Protein AF-A0A956MFZ8-F1 (afdb_monomer_lite)

Structure (mmCIF, N/CA/C/O backbone):
data_AF-A0A956MFZ8-F1
#
_entry.id   AF-A0A956MFZ8-F1
#
loop_
_atom_site.group_PDB
_atom_site.id
_atom_site.type_symbol
_atom_site.label_atom_id
_atom_site.label_alt_id
_atom_site.label_comp_id
_atom_site.label_asym_id
_atom_site.label_entity_id
_atom_site.label_seq_id
_atom_site.pdbx_PDB_ins_code
_atom_site.Cartn_x
_atom_site.Cartn_y
_atom_site.Cartn_z
_atom_site.occupancy
_atom_site.B_iso_or_equiv
_atom_site.auth_seq_id
_atom_site.auth_comp_id
_atom_site.auth_asym_id
_atom_site.auth_atom_id
_atom_site.pdbx_PDB_model_num
ATOM 1 N N . MET A 1 1 ? -19.371 -1.764 12.939 1.00 69.44 1 MET A N 1
ATOM 2 C CA . MET A 1 1 ? -18.191 -0.882 13.065 1.00 69.44 1 MET A CA 1
ATOM 3 C C . MET A 1 1 ? -17.874 -0.373 11.673 1.00 69.44 1 MET A C 1
ATOM 5 O O . MET A 1 1 ? -17.917 -1.185 10.758 1.00 69.44 1 MET A O 1
ATOM 9 N N . ALA A 1 2 ? -17.682 0.933 11.490 1.00 89.38 2 ALA A N 1
ATOM 10 C CA . ALA A 1 2 ? -17.352 1.493 10.182 1.00 89.38 2 ALA A CA 1
ATOM 11 C C . ALA A 1 2 ? -15.855 1.295 9.879 1.00 89.38 2 ALA A C 1
ATOM 13 O O . ALA A 1 2 ? -15.021 1.357 10.787 1.00 89.38 2 ALA A O 1
ATOM 14 N N . ASN A 1 3 ? -15.523 1.039 8.613 1.00 95.94 3 ASN A N 1
ATOM 15 C CA . ASN A 1 3 ? -14.141 1.066 8.140 1.00 95.94 3 ASN A CA 1
ATOM 16 C C . ASN A 1 3 ? -13.747 2.524 7.864 1.00 95.94 3 ASN A C 1
ATOM 18 O O . ASN A 1 3 ? -14.490 3.238 7.196 1.00 95.94 3 ASN A O 1
ATOM 22 N N . ALA A 1 4 ? -12.582 2.950 8.351 1.00 96.00 4 ALA A N 1
ATOM 23 C CA . ALA A 1 4 ? -11.981 4.239 8.014 1.00 96.00 4 ALA A CA 1
ATOM 24 C C . ALA A 1 4 ? -11.273 4.207 6.650 1.00 96.00 4 ALA A C 1
ATOM 26 O O . ALA A 1 4 ? -11.239 5.214 5.950 1.00 96.00 4 ALA A O 1
ATOM 27 N N . ILE A 1 5 ? -10.723 3.052 6.262 1.00 95.94 5 ILE A N 1
ATOM 28 C CA . ILE A 1 5 ? -10.136 2.827 4.935 1.00 95.94 5 ILE A CA 1
ATOM 29 C C . ILE A 1 5 ? -10.657 1.493 4.413 1.00 95.94 5 ILE A C 1
ATOM 31 O O . ILE A 1 5 ? -10.628 0.492 5.133 1.00 95.94 5 ILE A O 1
ATOM 35 N N . GLN A 1 6 ? -11.116 1.473 3.165 1.00 96.75 6 GLN A N 1
ATOM 36 C CA . GLN A 1 6 ? -11.521 0.252 2.485 1.00 96.75 6 GLN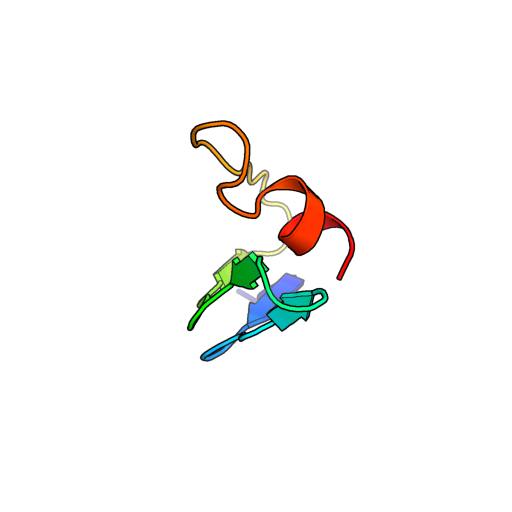 A CA 1
ATOM 37 C C . GLN A 1 6 ? -11.046 0.271 1.034 1.00 96.75 6 GLN A C 1
ATOM 39 O O . GLN A 1 6 ? -11.242 1.260 0.330 1.00 96.75 6 GLN A O 1
ATOM 44 N N . THR A 1 7 ? -10.442 -0.826 0.588 1.00 96.62 7 THR A N 1
ATOM 45 C CA . THR A 1 7 ? -10.068 -1.037 -0.815 1.00 96.62 7 THR A CA 1
ATOM 46 C C . THR A 1 7 ? -10.575 -2.390 -1.290 1.00 96.62 7 THR A C 1
ATOM 48 O O . THR A 1 7 ? -10.730 -3.325 -0.502 1.00 96.62 7 THR A O 1
ATOM 51 N N . THR A 1 8 ? -10.855 -2.487 -2.586 1.00 97.31 8 THR A N 1
ATOM 52 C CA . THR A 1 8 ? -11.216 -3.741 -3.250 1.00 97.31 8 THR A CA 1
ATOM 53 C C . THR A 1 8 ? -10.450 -3.813 -4.561 1.00 97.31 8 THR A C 1
ATOM 55 O O . THR A 1 8 ? -10.579 -2.909 -5.384 1.00 97.31 8 THR A O 1
ATOM 58 N N . ASP A 1 9 ? -9.626 -4.846 -4.715 1.00 97.19 9 ASP A N 1
ATOM 59 C CA . ASP A 1 9 ? -8.773 -5.113 -5.875 1.00 97.19 9 ASP A CA 1
ATOM 60 C C . ASP A 1 9 ? -7.912 -3.906 -6.309 1.00 97.19 9 ASP A C 1
ATOM 62 O O . ASP A 1 9 ? -7.721 -3.628 -7.497 1.00 97.19 9 ASP A O 1
ATOM 66 N N . LEU A 1 10 ? -7.378 -3.141 -5.343 1.00 96.00 10 LEU A N 1
ATOM 67 C CA . LEU A 1 10 ? -6.593 -1.947 -5.659 1.00 96.00 10 LEU A CA 1
ATOM 68 C C . LEU A 1 10 ? -5.312 -2.336 -6.401 1.00 96.00 10 LEU A C 1
ATOM 70 O O . LEU A 1 10 ? -4.388 -2.924 -5.834 1.00 96.00 10 LEU A O 1
ATOM 74 N N . THR A 1 11 ? 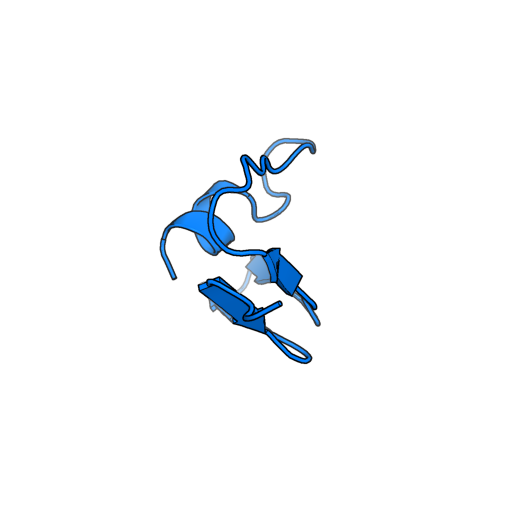-5.248 -1.937 -7.668 1.00 95.81 11 THR A N 1
ATOM 75 C CA . THR A 1 11 ? -4.091 -2.128 -8.538 1.00 95.81 11 THR A CA 1
ATOM 76 C C . THR A 1 11 ? -3.515 -0.776 -8.937 1.00 95.81 11 THR A C 1
ATOM 78 O O . THR A 1 11 ? -4.228 0.118 -9.387 1.00 95.81 11 THR A O 1
ATOM 81 N N . VAL A 1 12 ? -2.201 -0.629 -8.796 1.00 94.12 12 VAL A N 1
ATOM 82 C CA . VAL A 1 12 ? -1.467 0.597 -9.115 1.00 94.12 12 VAL A CA 1
ATOM 83 C C . VAL A 1 12 ? -0.265 0.246 -9.967 1.00 94.12 12 VAL A C 1
ATOM 85 O O . VAL A 1 12 ? 0.586 -0.524 -9.534 1.00 94.12 12 VAL A O 1
ATOM 88 N N . LYS A 1 13 ? -0.125 0.898 -11.122 1.00 94.69 13 LYS A N 1
ATOM 89 C CA . LYS A 1 13 ? 1.091 0.852 -11.943 1.00 94.69 13 LYS A CA 1
ATOM 90 C C . LYS A 1 13 ? 1.852 2.165 -11.853 1.00 94.69 13 LYS A C 1
ATOM 92 O O . LYS A 1 13 ? 1.275 3.227 -12.065 1.00 94.69 13 LYS A O 1
ATOM 97 N N . LEU A 1 14 ? 3.154 2.082 -11.583 1.00 91.19 14 LEU A N 1
ATOM 98 C CA . LEU A 1 14 ? 4.066 3.225 -11.622 1.00 91.19 14 LEU A CA 1
ATOM 99 C C . LEU A 1 14 ? 5.171 2.946 -12.641 1.00 91.19 14 LEU A C 1
ATOM 101 O O . LEU A 1 14 ? 6.041 2.100 -12.423 1.00 91.19 14 LEU A O 1
ATOM 105 N N . GLY A 1 15 ? 5.135 3.668 -13.761 1.00 90.88 15 GLY A N 1
ATOM 106 C CA . GLY A 1 15 ? 6.043 3.427 -14.880 1.00 90.88 15 GLY A CA 1
ATOM 107 C C . GLY A 1 15 ? 5.919 1.998 -15.423 1.00 90.88 15 GLY A C 1
ATOM 108 O O . GLY A 1 15 ? 4.832 1.426 -15.453 1.00 90.88 15 GLY A O 1
ATOM 109 N N . THR A 1 16 ? 7.039 1.423 -15.862 1.00 91.69 16 THR A N 1
ATOM 110 C CA . THR A 1 16 ? 7.086 0.083 -16.477 1.00 91.69 16 THR A CA 1
ATOM 111 C C . THR A 1 16 ? 7.461 -1.036 -15.510 1.00 91.69 16 THR A C 1
ATOM 113 O O . THR A 1 16 ? 7.285 -2.204 -15.841 1.00 91.69 16 THR A O 1
ATOM 116 N N . SER A 1 17 ? 8.016 -0.698 -14.345 1.00 88.25 17 SER A N 1
ATOM 117 C CA . SER A 1 17 ? 8.760 -1.658 -13.515 1.00 88.25 17 SER A CA 1
ATOM 118 C C . SER A 1 17 ? 8.119 -1.939 -12.158 1.00 88.25 17 SER A C 1
ATOM 120 O O . SER A 1 17 ? 8.606 -2.804 -11.435 1.00 88.25 17 SER A O 1
ATOM 122 N N . PHE A 1 18 ? 7.058 -1.218 -11.789 1.00 93.25 18 PHE A N 1
ATOM 123 C CA . PHE A 1 18 ? 6.377 -1.411 -10.514 1.00 93.25 18 PHE A CA 1
ATOM 124 C C . PHE A 1 18 ? 4.868 -1.540 -10.697 1.00 93.25 18 PHE A C 1
ATOM 126 O O . PHE A 1 18 ? 4.229 -0.715 -11.356 1.00 93.25 18 PHE A O 1
ATOM 133 N N . GLU A 1 19 ? 4.304 -2.547 -10.036 1.00 94.75 19 GLU A N 1
ATOM 134 C CA . GLU A 1 19 ? 2.869 -2.764 -9.963 1.00 94.75 19 GLU A CA 1
ATOM 135 C C . GLU A 1 19 ? 2.481 -3.295 -8.578 1.00 94.75 19 GLU A C 1
ATOM 137 O O . GLU A 1 19 ? 2.949 -4.354 -8.159 1.00 94.75 19 GLU A O 1
ATOM 142 N N . LEU A 1 20 ? 1.618 -2.564 -7.873 1.00 94.75 20 LEU A N 1
ATOM 143 C CA . LEU A 1 20 ? 0.820 -3.101 -6.771 1.00 94.75 20 LEU A CA 1
ATOM 144 C C . LEU A 1 20 ? -0.390 -3.789 -7.402 1.00 94.75 20 LEU A C 1
ATOM 146 O O . LEU A 1 20 ? -1.051 -3.168 -8.230 1.00 94.75 20 LEU A O 1
ATOM 150 N N . ARG A 1 21 ? -0.674 -5.040 -7.041 1.00 94.69 21 ARG A N 1
ATOM 151 C CA . ARG A 1 21 ? -1.751 -5.831 -7.651 1.00 94.69 21 ARG A CA 1
ATOM 152 C C . ARG A 1 21 ? -2.742 -6.283 -6.593 1.00 94.69 21 ARG A C 1
ATOM 154 O O . ARG A 1 21 ? -2.325 -6.943 -5.644 1.00 94.69 21 ARG A O 1
ATOM 161 N N . GLY A 1 22 ? -4.014 -5.957 -6.802 1.00 95.19 22 GLY A N 1
ATOM 162 C CA . GLY A 1 22 ? -5.144 -6.509 -6.058 1.00 95.19 22 GLY A CA 1
ATOM 163 C C . GLY A 1 22 ? -5.043 -6.388 -4.543 1.00 95.19 22 GLY A C 1
ATOM 164 O O . GLY A 1 22 ? -5.144 -7.383 -3.831 1.00 95.19 22 GLY A O 1
ATOM 165 N N . LEU A 1 23 ? -4.796 -5.177 -4.039 1.00 95.56 23 LEU A N 1
ATOM 166 C CA . LEU A 1 23 ? -4.743 -4.938 -2.604 1.00 95.56 23 LEU A CA 1
ATOM 167 C C . LEU A 1 23 ? -6.147 -4.704 -2.026 1.00 95.56 23 LEU A C 1
ATOM 169 O O . LEU A 1 23 ? -6.764 -3.660 -2.255 1.00 95.56 23 LEU A O 1
ATOM 173 N N . ASP A 1 24 ? -6.594 -5.647 -1.202 1.00 96.19 24 ASP A N 1
ATOM 174 C CA . ASP A 1 24 ? -7.792 -5.527 -0.373 1.00 96.19 24 ASP A CA 1
ATOM 175 C C . ASP A 1 24 ? -7.421 -5.087 1.047 1.00 96.19 24 ASP A C 1
ATOM 177 O O . ASP A 1 24 ? -6.606 -5.720 1.724 1.00 96.19 24 ASP A O 1
ATOM 181 N N . LEU A 1 25 ? -8.040 -4.008 1.520 1.00 95.56 25 LEU A N 1
ATOM 182 C CA . LEU A 1 25 ? -7.865 -3.479 2.868 1.00 95.56 25 LEU A CA 1
ATOM 183 C C . LEU A 1 25 ? -9.223 -3.199 3.486 1.00 95.56 25 LEU A C 1
ATOM 185 O O . LEU A 1 25 ? -10.109 -2.650 2.841 1.00 95.56 25 LEU A O 1
ATOM 189 N N . ASN A 1 26 ? -9.343 -3.516 4.769 1.00 96.25 26 ASN A N 1
ATOM 190 C CA . ASN A 1 26 ? -10.449 -3.1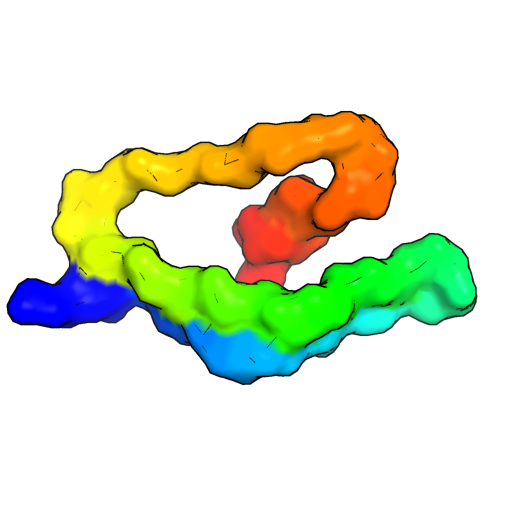04 5.619 1.00 96.25 26 ASN A CA 1
ATOM 191 C C . ASN A 1 26 ? -9.836 -2.626 6.933 1.00 96.25 26 ASN A C 1
ATOM 193 O O . ASN A 1 26 ? -9.450 -3.441 7.767 1.00 96.25 26 ASN A O 1
ATOM 197 N N . VAL A 1 27 ? -9.682 -1.313 7.084 1.00 95.88 27 VAL A N 1
ATOM 198 C CA . VAL A 1 27 ? -9.086 -0.687 8.268 1.00 95.88 27 VAL A CA 1
ATOM 199 C C . VAL A 1 27 ? -10.216 -0.117 9.121 1.00 95.88 27 VAL A C 1
ATOM 201 O O . VAL A 1 27 ? -10.836 0.865 8.706 1.00 95.88 27 VAL A O 1
ATOM 204 N N . PRO A 1 28 ? -10.509 -0.695 10.298 1.00 96.38 28 PRO A N 1
ATOM 205 C CA . PRO A 1 28 ? -11.529 -0.168 11.196 1.00 96.38 28 PRO A CA 1
ATOM 206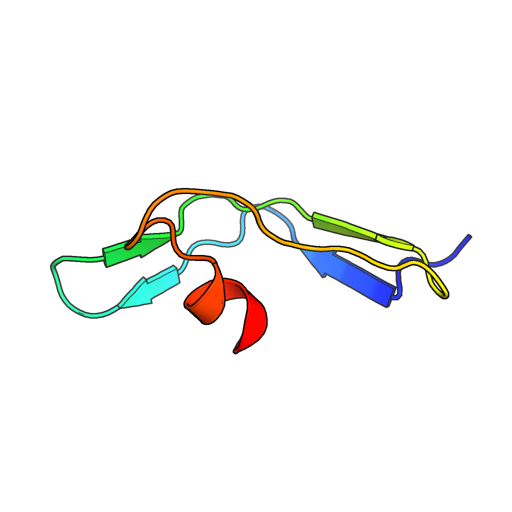 C C . PRO A 1 28 ? -11.169 1.223 11.721 1.00 96.38 28 PRO A C 1
ATOM 208 O O . PRO A 1 28 ? -9.993 1.536 11.935 1.00 96.38 28 PRO A O 1
ATOM 211 N N . GLU A 1 29 ? -12.181 2.041 11.991 1.00 96.75 29 GLU A N 1
ATOM 212 C CA . GLU A 1 29 ? -11.988 3.320 12.674 1.00 96.75 29 GLU A CA 1
ATOM 213 C C . GLU A 1 29 ? -11.321 3.135 14.052 1.00 96.75 29 GLU A C 1
ATOM 215 O O . GLU A 1 29 ? -11.624 2.193 14.786 1.00 96.75 29 GLU A O 1
ATOM 220 N N . GLY A 1 30 ? -10.371 4.016 14.389 1.00 96.56 30 GLY A N 1
ATOM 221 C CA . GLY A 1 30 ? -9.632 3.978 15.659 1.00 96.56 30 GLY A CA 1
ATOM 222 C C . GLY A 1 30 ? -8.539 2.905 15.757 1.00 96.56 30 GLY A C 1
ATOM 223 O O . GLY A 1 30 ? -7.923 2.764 16.812 1.00 96.56 30 GLY A O 1
ATOM 224 N N . SER A 1 31 ? -8.278 2.151 14.685 1.00 95.50 31 SER A N 1
ATOM 225 C CA . SER A 1 31 ? -7.219 1.137 14.659 1.00 95.50 31 SER A CA 1
ATOM 226 C C . SER A 1 31 ? -5.861 1.696 14.211 1.00 95.50 31 SER A C 1
ATOM 228 O O . SER A 1 31 ? -5.778 2.711 13.520 1.00 95.50 31 SER A O 1
ATOM 230 N N . VAL A 1 32 ? -4.781 1.007 14.595 1.00 94.81 32 VAL A N 1
ATOM 231 C CA . VAL A 1 32 ? -3.415 1.284 14.124 1.00 94.81 32 VAL A CA 1
ATOM 232 C C . VAL A 1 32 ? -2.974 0.140 13.219 1.00 94.81 32 VAL A C 1
ATOM 234 O O . VAL A 1 32 ? -2.950 -1.013 13.644 1.00 94.81 32 VAL A O 1
ATOM 237 N N . TYR A 1 33 ? -2.622 0.467 11.977 1.00 93.06 33 TYR A N 1
ATOM 238 C CA . TYR A 1 33 ? -2.170 -0.480 10.957 1.00 93.06 33 TYR A CA 1
ATOM 239 C C . TYR A 1 33 ? -0.780 -0.102 10.445 1.00 93.06 33 TYR A C 1
ATOM 241 O O . TYR A 1 33 ? -0.402 1.069 10.421 1.00 93.06 33 TYR A O 1
ATOM 249 N N . GLY A 1 34 ? -0.021 -1.106 10.007 1.00 92.88 34 GLY A N 1
ATOM 250 C CA . GLY A 1 34 ? 1.291 -0.923 9.400 1.00 92.88 34 GLY A CA 1
ATOM 251 C C . GLY A 1 34 ? 1.525 -1.930 8.282 1.00 92.88 34 GLY A C 1
ATOM 252 O O . GLY A 1 34 ? 1.048 -3.060 8.337 1.00 92.88 34 GLY A O 1
ATOM 253 N N . PHE A 1 35 ? 2.283 -1.517 7.270 1.00 93.50 35 PHE A N 1
ATOM 254 C CA . PHE A 1 35 ? 2.727 -2.406 6.201 1.00 93.50 35 PHE A CA 1
ATOM 255 C C . PHE A 1 35 ? 4.109 -2.972 6.525 1.00 93.50 35 PHE A C 1
ATOM 257 O O . PHE A 1 35 ? 5.039 -2.218 6.817 1.00 93.50 35 PHE A O 1
ATOM 264 N N . LEU A 1 36 ? 4.268 -4.290 6.400 1.00 94.44 36 LEU A N 1
ATOM 265 C CA . LEU A 1 36 ? 5.537 -4.994 6.582 1.00 94.44 36 LEU A CA 1
ATOM 266 C C . LEU A 1 36 ? 5.923 -5.726 5.294 1.00 94.44 36 LEU A C 1
ATOM 268 O O . LEU A 1 36 ? 5.092 -6.363 4.657 1.00 94.44 36 LEU A O 1
ATOM 272 N N . GLY A 1 37 ? 7.194 -5.632 4.907 1.00 93.25 37 GLY A N 1
ATOM 273 C CA . GLY A 1 37 ? 7.708 -6.284 3.70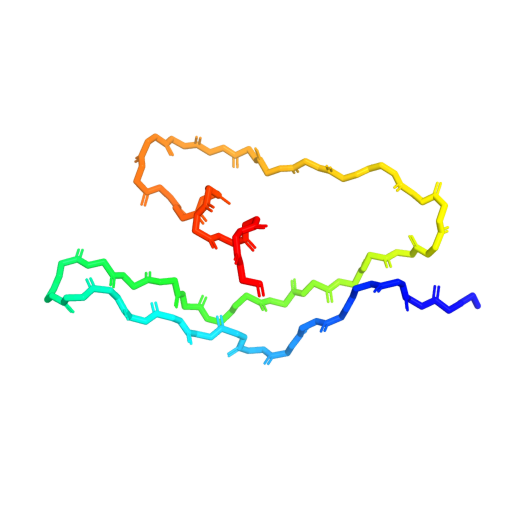5 1.00 93.25 37 GLY A CA 1
ATOM 274 C C . GLY A 1 37 ? 9.034 -5.692 3.222 1.00 93.25 37 GLY A C 1
ATOM 275 O O . GLY A 1 37 ? 9.427 -4.611 3.675 1.00 93.25 37 GLY A O 1
ATOM 276 N N . PRO A 1 38 ? 9.719 -6.351 2.272 1.00 96.06 38 PRO A N 1
ATOM 277 C CA . PRO A 1 38 ? 11.019 -5.920 1.749 1.00 96.06 38 PRO A CA 1
ATOM 278 C C . PRO A 1 38 ? 10.930 -4.598 0.975 1.00 96.06 38 PRO A C 1
ATOM 280 O O . PRO A 1 38 ? 9.838 -4.097 0.680 1.00 96.06 38 PRO A O 1
ATOM 283 N N . ASN A 1 39 ? 12.069 -4.001 0.628 1.00 94.06 39 ASN A N 1
ATOM 284 C CA . ASN A 1 39 ? 12.097 -2.830 -0.252 1.00 94.06 39 ASN A CA 1
ATOM 285 C C . ASN A 1 39 ? 11.463 -3.158 -1.612 1.00 94.06 39 ASN A C 1
ATOM 287 O O . ASN A 1 39 ? 11.617 -4.262 -2.121 1.00 94.06 39 ASN A O 1
ATOM 291 N N . GLY A 1 40 ? 10.705 -2.211 -2.170 1.00 90.69 40 GLY A N 1
ATOM 292 C CA . GLY A 1 40 ? 9.999 -2.409 -3.441 1.00 90.69 40 GLY A CA 1
ATOM 293 C C . GLY A 1 40 ? 8.666 -3.163 -3.356 1.00 90.69 40 GLY A C 1
ATOM 294 O O . GLY A 1 40 ? 7.996 -3.281 -4.368 1.00 90.69 40 GLY A O 1
ATOM 295 N N . SER A 1 41 ? 8.216 -3.604 -2.175 1.00 93.12 41 SER A N 1
ATOM 296 C CA . SER A 1 41 ? 6.916 -4.298 -2.004 1.00 93.12 41 SER A CA 1
ATOM 297 C C . SER A 1 41 ? 5.669 -3.405 -2.114 1.00 93.12 41 SER A C 1
ATOM 299 O O . SER A 1 41 ? 4.557 -3.896 -1.980 1.00 93.12 41 SER A O 1
ATOM 301 N N . GLY A 1 42 ? 5.822 -2.092 -2.318 1.00 93.31 42 GLY A N 1
ATOM 302 C CA . GLY A 1 42 ? 4.681 -1.181 -2.478 1.00 93.31 42 GLY A CA 1
ATOM 303 C C . GLY A 1 42 ? 4.136 -0.543 -1.198 1.00 93.31 42 GLY A C 1
ATOM 304 O O . GLY A 1 42 ? 3.148 0.180 -1.272 1.00 93.31 42 GLY A O 1
ATOM 305 N N . LYS A 1 43 ? 4.792 -0.720 -0.041 1.00 96.06 43 LYS A N 1
ATOM 306 C CA . LYS A 1 43 ? 4.364 -0.134 1.252 1.00 96.06 43 LYS A CA 1
ATOM 307 C C . LYS A 1 43 ? 4.142 1.381 1.183 1.00 96.06 43 LYS A C 1
ATOM 309 O O . LYS A 1 43 ? 3.040 1.866 1.398 1.00 96.06 43 LYS A O 1
ATOM 314 N N . SER A 1 44 ? 5.188 2.139 0.845 1.00 93.69 44 SER A N 1
ATOM 315 C CA . SER A 1 44 ? 5.112 3.604 0.773 1.00 93.69 44 SER A CA 1
ATOM 316 C C . SER A 1 44 ? 4.209 4.088 -0.358 1.00 93.69 44 SER A C 1
ATOM 318 O O . SER A 1 44 ? 3.611 5.148 -0.232 1.00 93.69 44 SER A O 1
ATOM 320 N N . THR A 1 45 ? 4.098 3.318 -1.444 1.00 93.88 45 THR A N 1
ATOM 321 C CA . THR A 1 45 ? 3.147 3.603 -2.524 1.00 93.88 45 THR A CA 1
ATOM 322 C C . THR A 1 45 ? 1.714 3.506 -2.016 1.00 93.88 45 THR A C 1
ATOM 324 O O . THR A 1 45 ? 0.930 4.410 -2.261 1.00 93.88 45 THR A O 1
ATOM 327 N N . THR A 1 46 ? 1.404 2.459 -1.254 1.00 94.25 46 THR A N 1
ATOM 328 C CA . THR A 1 46 ? 0.073 2.236 -0.679 1.00 94.25 46 THR A CA 1
ATOM 329 C C . THR A 1 46 ? -0.310 3.330 0.318 1.00 94.25 46 THR A C 1
ATOM 331 O O . THR A 1 46 ? -1.446 3.771 0.323 1.00 94.25 46 THR A O 1
ATOM 334 N N . ILE A 1 47 ? 0.639 3.816 1.128 1.00 93.19 47 ILE A N 1
ATOM 335 C CA . ILE A 1 47 ? 0.389 4.886 2.115 1.00 93.19 47 ILE A CA 1
ATOM 336 C C . ILE A 1 47 ? 0.120 6.255 1.458 1.00 93.19 47 ILE A C 1
ATOM 338 O O . ILE A 1 47 ? -0.473 7.125 2.086 1.00 93.19 47 ILE A O 1
ATOM 342 N N . ARG A 1 48 ? 0.603 6.488 0.232 1.00 89.31 48 ARG A N 1
ATOM 343 C CA . ARG A 1 48 ? 0.496 7.789 -0.459 1.00 89.31 48 ARG A CA 1
ATOM 344 C C . ARG A 1 48 ? -0.746 7.941 -1.337 1.00 89.31 48 ARG A C 1
ATOM 346 O O . ARG A 1 48 ? -0.959 9.039 -1.844 1.00 89.31 48 ARG A O 1
ATOM 353 N N . MET A 1 49 ? -1.453 6.846 -1.588 1.00 81.75 49 MET A N 1
ATOM 354 C CA . MET A 1 49 ? -2.701 6.821 -2.354 1.00 81.75 49 MET A CA 1
ATOM 355 C C . MET A 1 49 ? -3.837 7.353 -1.492 1.00 81.75 49 MET A C 1
ATOM 357 O O . MET A 1 49 ? -4.651 8.122 -2.041 1.00 81.75 49 MET A O 1
#

pLDDT: mean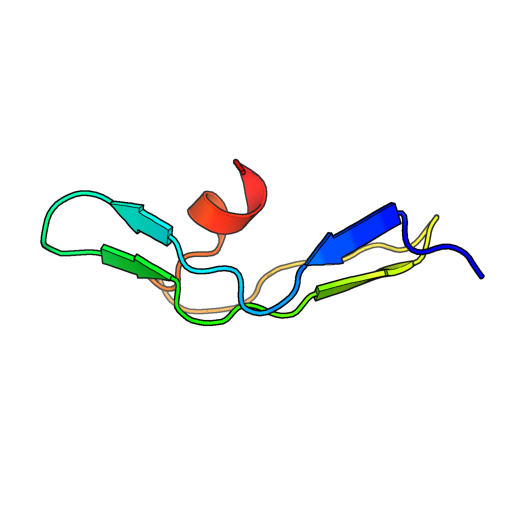 93.59, std 4.45, range [69.44, 97.31]

Secondary structure (DSSP, 8-state):
--EEEEEEEEEEEETTTEEEEEEEEEEETT--------TTSSHHHHHH-

Radius of gyration: 11.9 Å; chains: 1; bounding box: 30×14×32 Å

Foldseek 3Di:
DQFPDFDAQDWDDDPDPAIDTGDTDGHRPPDDDADDDDPRNCRVVVVVD

Sequence (49 aa):
MANAIQTTDLTVKLGTSFELRGLDLNVPEGSVYGFLGPNGSGKSTTIRM